Protein AF-A0A934Y9M5-F1 (afdb_monom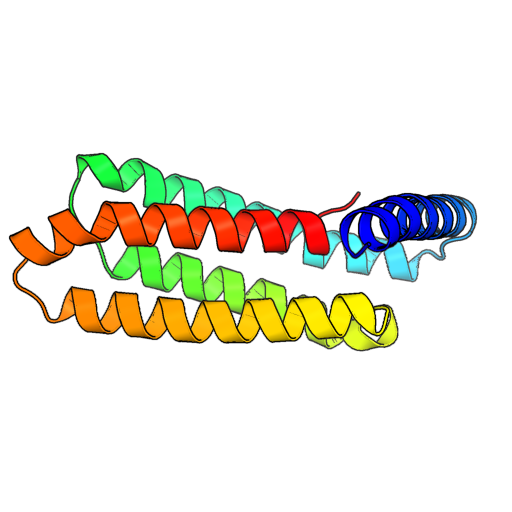er_lite)

Sequence (141 aa):
MIKLLIKIAIPIIIGILIYNYFFGTVKEKETSVEVYTKVKDLSLSLVDVMRSEKEKFDEGKYDKAMDKLNDVYNAARNHDEDMTVSEKKELKKLESEKEELKKDIKETSKLDQKKADEKSKSLNDRLYDLVKRTENLLGKE

Structure (mmCIF, N/CA/C/O backbone):
data_AF-A0A934Y9M5-F1
#
_entry.id   AF-A0A934Y9M5-F1
#
loop_
_atom_site.group_PDB
_atom_site.id
_atom_site.type_symbol
_atom_site.label_atom_id
_atom_site.label_alt_id
_atom_site.label_comp_id
_atom_site.label_asym_id
_atom_site.label_entity_id
_atom_site.label_seq_id
_atom_site.pdbx_PDB_ins_code
_atom_site.Cartn_x
_atom_site.Cartn_y
_atom_site.Cartn_z
_atom_site.occupancy
_atom_site.B_iso_or_equiv
_atom_site.auth_seq_id
_atom_site.auth_comp_id
_atom_site.auth_asym_id
_atom_site.auth_atom_id
_atom_site.pdbx_PDB_model_num
ATOM 1 N N . MET A 1 1 ? 13.027 27.254 -5.339 1.00 42.22 1 MET A N 1
ATOM 2 C CA . MET A 1 1 ? 13.894 26.710 -6.412 1.00 42.22 1 MET A CA 1
ATOM 3 C C . MET A 1 1 ? 13.638 25.218 -6.690 1.00 42.22 1 MET A C 1
ATOM 5 O O . MET A 1 1 ? 13.649 24.837 -7.848 1.00 42.22 1 MET A O 1
ATOM 9 N N . ILE A 1 2 ? 13.249 24.400 -5.697 1.00 35.72 2 ILE A N 1
ATOM 10 C CA . ILE A 1 2 ? 12.763 23.005 -5.883 1.00 35.72 2 ILE A CA 1
ATOM 11 C C . ILE A 1 2 ? 11.524 22.871 -6.794 1.00 35.72 2 ILE A C 1
ATOM 13 O O . ILE A 1 2 ? 11.412 21.910 -7.549 1.00 35.72 2 ILE A O 1
ATOM 17 N N . LYS A 1 3 ? 10.630 23.871 -6.804 1.00 33.50 3 LYS A N 1
ATOM 18 C CA . LYS A 1 3 ? 9.450 23.898 -7.691 1.00 33.50 3 LYS A CA 1
ATOM 19 C C . LYS A 1 3 ? 9.801 23.934 -9.190 1.00 33.50 3 LYS A C 1
ATOM 21 O O . LYS A 1 3 ? 8.958 23.577 -10.003 1.00 33.50 3 LYS A O 1
ATOM 26 N N . LEU A 1 4 ? 11.021 24.351 -9.555 1.00 44.78 4 LEU A N 1
ATOM 27 C CA . LEU A 1 4 ? 11.476 24.368 -10.950 1.00 44.78 4 LEU A CA 1
ATOM 28 C C . LEU A 1 4 ? 12.064 23.015 -11.383 1.00 44.78 4 LEU A C 1
ATOM 30 O O . LEU A 1 4 ? 11.824 22.592 -12.506 1.00 44.78 4 LEU A O 1
ATOM 34 N N . LEU A 1 5 ? 12.761 22.311 -10.482 1.00 39.66 5 LEU A N 1
ATOM 35 C CA . LEU A 1 5 ? 13.333 20.984 -10.754 1.00 39.66 5 LEU A CA 1
ATOM 36 C C . LEU A 1 5 ? 12.245 19.940 -11.043 1.00 39.66 5 LEU A C 1
ATOM 38 O O . LEU A 1 5 ? 12.357 19.190 -12.007 1.00 39.66 5 LEU A O 1
ATOM 42 N N . ILE A 1 6 ? 11.147 19.955 -10.279 1.00 45.06 6 ILE A N 1
ATOM 43 C CA . ILE A 1 6 ? 9.995 19.065 -10.513 1.00 45.06 6 ILE A CA 1
ATOM 44 C C . ILE A 1 6 ? 9.340 19.354 -11.875 1.00 45.06 6 ILE A C 1
ATOM 46 O O . ILE A 1 6 ? 8.946 18.434 -12.586 1.00 45.06 6 ILE A O 1
ATOM 50 N N . LYS A 1 7 ? 9.270 20.628 -12.281 1.00 40.59 7 LYS A N 1
ATOM 51 C CA . LYS A 1 7 ? 8.607 21.046 -13.525 1.00 40.59 7 LYS A CA 1
ATOM 52 C C . LYS A 1 7 ? 9.384 20.648 -14.789 1.00 40.59 7 LYS A C 1
ATOM 54 O O . LYS A 1 7 ? 8.775 20.534 -15.846 1.00 40.59 7 LYS A O 1
ATOM 59 N N . ILE A 1 8 ? 10.696 20.424 -14.676 1.00 51.19 8 ILE A N 1
ATOM 60 C CA . ILE A 1 8 ? 11.573 20.000 -15.783 1.00 51.19 8 ILE A CA 1
ATOM 61 C C . ILE A 1 8 ? 11.758 18.471 -15.799 1.00 51.19 8 ILE A C 1
ATOM 63 O O . ILE A 1 8 ? 11.892 17.887 -16.869 1.00 51.19 8 ILE A O 1
ATOM 67 N N . ALA A 1 9 ? 11.681 17.795 -14.646 1.00 50.22 9 ALA A N 1
ATOM 68 C CA . ALA A 1 9 ? 11.760 16.333 -14.573 1.00 50.22 9 ALA A CA 1
ATOM 69 C C . ALA A 1 9 ? 10.566 15.631 -15.252 1.00 50.22 9 ALA A C 1
ATOM 71 O O . ALA A 1 9 ? 10.741 14.630 -15.940 1.00 50.22 9 ALA A O 1
ATOM 72 N N . ILE A 1 10 ? 9.358 16.187 -15.111 1.00 52.84 10 ILE A N 1
ATOM 73 C CA . ILE A 1 10 ? 8.121 15.633 -15.686 1.00 52.84 10 ILE A CA 1
ATOM 74 C C . ILE A 1 10 ? 8.169 15.505 -17.226 1.00 52.84 10 ILE A C 1
ATOM 76 O O . ILE A 1 10 ? 7.913 14.408 -17.719 1.00 52.84 10 ILE A O 1
ATOM 80 N N . PRO A 1 11 ? 8.513 16.547 -18.013 1.00 60.00 11 PRO A N 1
ATOM 81 C CA . PRO A 1 11 ? 8.557 16.427 -19.472 1.00 60.00 11 PRO A CA 1
ATOM 82 C C . PRO A 1 11 ? 9.680 15.512 -19.978 1.00 60.00 11 PRO A C 1
ATOM 84 O O . PRO A 1 11 ? 9.517 14.896 -21.024 1.00 60.00 11 PRO A O 1
ATOM 87 N N . ILE A 1 12 ? 10.787 15.372 -19.240 1.00 65.50 12 ILE A N 1
ATOM 88 C CA . ILE A 1 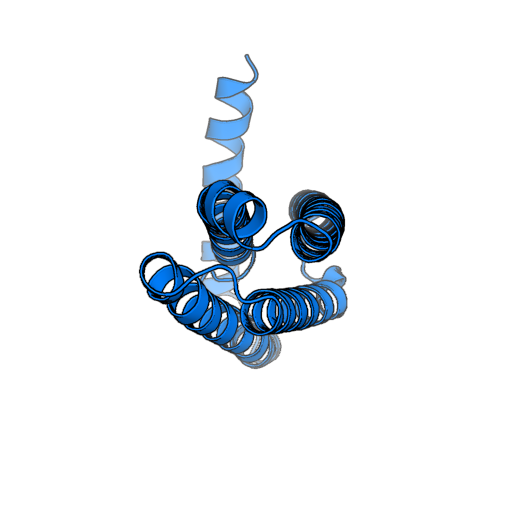12 ? 11.871 14.442 -19.600 1.00 65.50 12 ILE A CA 1
ATOM 89 C C . ILE A 1 12 ? 11.398 12.992 -19.453 1.00 65.50 12 ILE A C 1
ATOM 91 O O . ILE A 1 12 ? 11.614 12.185 -20.353 1.00 65.50 12 ILE A O 1
ATOM 95 N N . ILE A 1 13 ? 10.688 12.681 -18.364 1.00 55.44 13 ILE A N 1
ATOM 96 C CA . ILE A 1 13 ? 10.078 11.361 -18.152 1.00 55.44 13 ILE A CA 1
ATOM 97 C C . ILE A 1 13 ? 9.051 11.071 -19.257 1.00 55.44 13 ILE A C 1
ATOM 99 O O . ILE A 1 13 ? 9.069 9.995 -19.839 1.00 55.44 13 ILE A O 1
ATOM 103 N N . ILE A 1 14 ? 8.200 12.041 -19.609 1.00 62.50 14 ILE A N 1
ATOM 104 C CA . ILE A 1 14 ? 7.230 11.898 -20.711 1.00 62.50 14 ILE A CA 1
ATOM 105 C C . ILE A 1 14 ? 7.936 11.684 -22.061 1.00 62.50 14 ILE A C 1
ATOM 107 O O . ILE A 1 14 ? 7.497 10.858 -22.855 1.00 62.50 14 ILE A O 1
ATOM 111 N N . GLY A 1 15 ? 9.045 12.383 -22.320 1.00 62.88 15 GLY A N 1
ATOM 112 C CA . GLY A 1 15 ? 9.823 12.229 -23.552 1.00 62.88 15 GLY A CA 1
ATOM 113 C C . GLY A 1 15 ? 10.447 10.840 -23.704 1.00 62.88 15 GLY A C 1
ATOM 114 O O . GLY A 1 15 ? 10.405 10.271 -24.791 1.00 62.88 15 GLY A O 1
ATOM 115 N N . ILE A 1 16 ? 10.965 10.270 -22.613 1.00 56.84 16 ILE A N 1
ATOM 116 C CA . ILE A 1 16 ? 11.507 8.902 -22.593 1.00 56.84 16 ILE A CA 1
ATOM 117 C C . ILE A 1 16 ? 10.386 7.873 -22.809 1.00 56.84 16 ILE A C 1
ATOM 119 O O . ILE A 1 16 ? 10.564 6.934 -23.580 1.00 56.84 16 ILE A O 1
ATOM 123 N N . LEU A 1 17 ? 9.209 8.086 -22.210 1.00 49.81 17 LEU A N 1
ATOM 124 C CA . LEU A 1 17 ? 8.044 7.208 -22.377 1.00 49.81 17 LEU A CA 1
ATOM 125 C C . LEU A 1 17 ? 7.530 7.184 -23.824 1.00 49.81 17 LEU A C 1
ATOM 127 O O . LEU A 1 17 ? 7.284 6.113 -24.371 1.00 49.81 17 LEU A O 1
ATOM 131 N N . ILE A 1 18 ? 7.426 8.346 -24.477 1.00 60.75 18 ILE A N 1
ATOM 132 C CA . ILE A 1 18 ? 7.019 8.435 -25.892 1.00 60.75 18 ILE A CA 1
ATOM 133 C C . ILE A 1 18 ? 8.062 7.776 -26.804 1.00 60.75 18 ILE A C 1
ATOM 135 O O . ILE A 1 18 ? 7.705 7.114 -27.779 1.00 60.75 18 ILE A O 1
ATOM 139 N N . TYR A 1 19 ? 9.349 7.940 -26.489 1.00 55.44 19 TYR A N 1
ATOM 140 C CA . TYR A 1 19 ? 10.433 7.318 -27.244 1.00 55.44 19 TYR A CA 1
ATOM 141 C C . TYR A 1 19 ? 10.392 5.7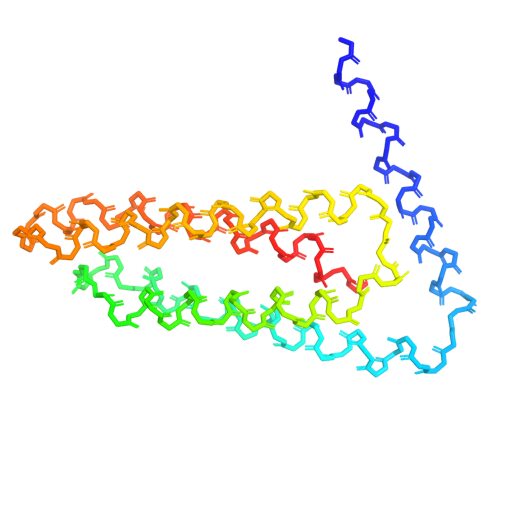84 -27.139 1.00 55.44 19 TYR A C 1
ATOM 143 O O . TYR A 1 19 ? 10.449 5.109 -28.167 1.00 55.44 19 TYR A O 1
ATOM 151 N N . ASN A 1 20 ? 10.187 5.234 -25.936 1.00 56.75 20 ASN A N 1
ATOM 152 C CA . ASN A 1 20 ? 10.013 3.790 -25.730 1.00 56.75 20 ASN A CA 1
ATOM 153 C C . ASN A 1 20 ? 8.728 3.252 -26.374 1.00 56.75 20 ASN A C 1
ATOM 155 O O . ASN A 1 20 ? 8.752 2.172 -26.952 1.00 56.75 20 ASN A O 1
ATOM 159 N N . TYR A 1 21 ? 7.627 4.007 -26.375 1.00 50.91 21 TYR A N 1
ATOM 160 C CA . TYR A 1 21 ? 6.392 3.599 -27.057 1.00 50.91 21 TYR A CA 1
ATOM 161 C C . TYR A 1 21 ? 6.585 3.390 -28.571 1.00 50.91 21 TYR A C 1
ATOM 163 O O . TYR A 1 21 ? 5.993 2.483 -29.154 1.00 50.91 21 TYR A O 1
ATOM 171 N N . PHE A 1 22 ? 7.434 4.19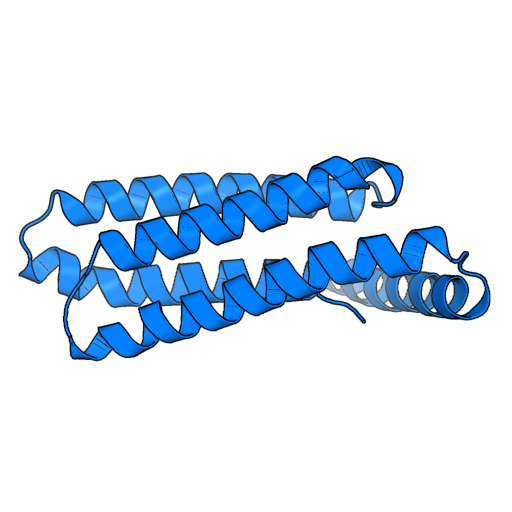7 -29.218 1.00 52.38 22 PHE A N 1
ATOM 172 C CA . PHE A 1 22 ? 7.721 4.072 -30.653 1.00 52.38 22 PHE A CA 1
ATOM 173 C C . PHE A 1 22 ? 8.830 3.063 -30.995 1.00 52.38 22 PHE A C 1
ATOM 175 O O . PHE A 1 22 ? 8.868 2.591 -32.131 1.00 52.38 22 PHE A O 1
ATOM 182 N N . PHE A 1 23 ? 9.717 2.726 -30.052 1.00 54.12 23 PHE A N 1
ATOM 183 C CA . PHE A 1 23 ? 10.888 1.862 -30.288 1.00 54.12 23 PHE A CA 1
ATOM 184 C C . PHE A 1 23 ? 10.935 0.566 -29.445 1.00 54.12 23 PHE A C 1
ATOM 186 O O . PHE A 1 23 ? 11.900 -0.188 -29.563 1.00 54.12 23 PHE A O 1
ATOM 193 N N . GLY A 1 24 ? 9.914 0.279 -28.631 1.00 44.00 24 GLY A N 1
ATOM 194 C CA . GLY A 1 24 ? 9.891 -0.832 -27.671 1.00 44.00 24 GLY A CA 1
ATOM 195 C C . GLY A 1 24 ? 9.703 -2.226 -28.284 1.00 44.00 24 GLY A C 1
ATOM 196 O O . GLY A 1 24 ? 8.913 -2.445 -29.207 1.00 44.00 24 GLY A O 1
ATOM 197 N N . THR A 1 25 ? 10.436 -3.196 -27.741 1.00 52.75 25 THR A N 1
ATOM 198 C CA . THR A 1 25 ? 10.458 -4.607 -28.159 1.00 52.75 25 THR A CA 1
ATOM 199 C C . THR A 1 25 ? 9.359 -5.435 -27.481 1.00 52.75 25 THR A C 1
ATOM 201 O O . THR A 1 25 ? 8.919 -5.147 -26.376 1.00 52.75 25 THR A O 1
ATOM 204 N N . VAL A 1 26 ? 8.925 -6.527 -28.124 1.00 47.50 26 VAL A N 1
ATOM 205 C CA . VAL A 1 26 ? 7.804 -7.405 -27.702 1.00 47.50 26 VAL A CA 1
ATOM 206 C C . VAL A 1 26 ? 7.889 -7.891 -26.237 1.00 47.50 26 VAL A C 1
ATOM 208 O O . VAL A 1 26 ? 6.857 -8.122 -25.614 1.00 47.50 26 VAL A O 1
ATOM 211 N N . LYS A 1 27 ? 9.097 -7.976 -25.663 1.00 44.75 27 LYS A N 1
ATOM 212 C CA . LYS A 1 27 ? 9.360 -8.360 -24.262 1.00 44.75 27 LYS A CA 1
ATOM 213 C C . LYS A 1 27 ? 8.891 -7.335 -23.221 1.00 44.75 27 LYS A C 1
ATOM 215 O O . LYS A 1 27 ? 8.494 -7.724 -22.124 1.00 44.75 27 LYS A O 1
ATOM 220 N N . GLU A 1 28 ? 8.908 -6.049 -23.558 1.00 50.06 28 GLU A N 1
ATOM 221 C CA . GLU A 1 28 ? 8.399 -4.991 -22.676 1.00 50.06 28 GLU A CA 1
ATOM 222 C C . GLU A 1 28 ? 6.872 -5.091 -22.560 1.00 50.06 28 GLU A C 1
ATOM 224 O O . GLU A 1 28 ? 6.302 -4.857 -21.501 1.00 50.06 28 GLU A O 1
ATOM 229 N N . LYS A 1 29 ? 6.201 -5.558 -23.620 1.00 52.91 29 LYS A N 1
ATOM 230 C CA . LYS A 1 29 ? 4.738 -5.609 -23.702 1.00 52.91 29 LYS A CA 1
ATOM 231 C C . LYS A 1 29 ? 4.097 -6.666 -22.796 1.00 52.91 29 LYS A C 1
ATOM 233 O O . LYS A 1 29 ? 3.066 -6.386 -22.200 1.00 52.91 29 LYS A O 1
ATOM 238 N N . GLU A 1 30 ? 4.678 -7.862 -22.679 1.00 53.59 30 GLU A N 1
ATOM 239 C CA . GLU A 1 30 ? 4.179 -8.897 -21.748 1.00 53.59 30 GLU A CA 1
ATOM 240 C C . GLU A 1 30 ? 4.420 -8.504 -20.285 1.00 53.59 30 GLU A C 1
ATOM 242 O O . GLU A 1 30 ? 3.553 -8.681 -19.430 1.00 53.59 30 GLU A O 1
ATOM 247 N N . THR A 1 31 ? 5.572 -7.892 -20.022 1.00 53.78 31 THR A N 1
ATOM 248 C CA . THR A 1 31 ? 5.991 -7.428 -18.697 1.00 53.78 31 THR A CA 1
ATOM 249 C C . THR A 1 31 ? 5.118 -6.279 -18.180 1.00 53.78 31 THR A C 1
ATOM 251 O O . THR A 1 31 ? 4.636 -6.316 -17.046 1.00 53.78 31 THR A O 1
ATOM 254 N N . SER A 1 32 ? 4.827 -5.284 -19.025 1.00 61.94 32 SER A N 1
ATOM 255 C CA . SER A 1 32 ? 3.921 -4.184 -18.676 1.00 61.94 32 SER A CA 1
ATOM 256 C C . SER A 1 32 ? 2.510 -4.678 -18.355 1.00 61.94 32 SER A C 1
ATOM 258 O O . SER A 1 32 ? 1.870 -4.138 -17.456 1.00 61.94 32 SER A O 1
ATOM 260 N N . VAL A 1 33 ? 2.032 -5.733 -19.026 1.00 66.88 33 VAL A N 1
ATOM 261 C CA . VAL A 1 33 ? 0.702 -6.314 -18.772 1.00 66.88 33 VAL A CA 1
ATOM 262 C C . VAL A 1 33 ? 0.616 -6.947 -17.382 1.00 66.88 33 VAL A C 1
ATOM 264 O O . VAL A 1 33 ? -0.419 -6.810 -16.723 1.00 66.88 33 VAL A O 1
ATOM 267 N N . GLU A 1 34 ? 1.675 -7.602 -16.897 1.00 70.56 34 GLU A N 1
ATOM 268 C CA . GLU A 1 34 ? 1.686 -8.191 -15.552 1.00 70.56 34 GLU A CA 1
ATOM 269 C C . GLU A 1 34 ? 1.621 -7.112 -14.462 1.00 70.56 34 GLU A C 1
ATOM 271 O O . GLU A 1 34 ? 0.743 -7.163 -13.592 1.00 70.56 34 GLU A O 1
ATOM 276 N N . VAL A 1 35 ? 2.516 -6.121 -14.519 1.00 72.50 35 VAL A N 1
ATOM 277 C CA . VAL A 1 35 ? 2.560 -5.020 -13.541 1.00 72.50 35 VAL A CA 1
ATOM 278 C C . VAL A 1 35 ? 1.245 -4.245 -13.562 1.00 72.50 35 VAL A C 1
ATOM 280 O O . VAL A 1 35 ? 0.646 -4.021 -12.510 1.00 72.50 35 VAL A O 1
ATOM 283 N N . TYR A 1 36 ? 0.738 -3.923 -14.752 1.00 74.31 36 TYR A N 1
ATOM 284 C CA . TYR A 1 36 ? -0.539 -3.239 -14.923 1.00 74.31 36 TYR A CA 1
ATOM 285 C C . TYR A 1 36 ? -1.715 -4.024 -14.333 1.00 74.31 36 TYR A C 1
ATOM 287 O O . TYR A 1 36 ? -2.536 -3.466 -13.604 1.00 74.31 36 TYR A O 1
ATOM 295 N N . THR A 1 37 ? -1.792 -5.334 -14.586 1.00 77.56 37 THR A N 1
ATOM 296 C CA . THR A 1 37 ? -2.864 -6.182 -14.041 1.00 77.56 37 THR A CA 1
ATOM 297 C C . THR A 1 37 ? -2.830 -6.195 -12.513 1.00 77.56 37 THR A C 1
ATOM 299 O O . THR A 1 37 ? -3.876 -6.066 -11.876 1.00 77.56 37 THR A O 1
ATOM 302 N N . LYS A 1 38 ? -1.639 -6.277 -11.907 1.00 79.94 38 LYS A N 1
ATOM 303 C CA . LYS A 1 38 ? -1.477 -6.225 -10.445 1.00 79.94 38 LYS A CA 1
ATOM 304 C C . LYS A 1 38 ? -1.843 -4.853 -9.870 1.00 79.94 38 LYS A C 1
ATOM 306 O O . LYS A 1 38 ? -2.499 -4.790 -8.832 1.00 79.94 38 LYS A O 1
ATOM 311 N N . VAL A 1 39 ? -1.471 -3.763 -10.544 1.00 78.69 39 VAL A N 1
ATOM 312 C CA . VAL A 1 39 ? -1.861 -2.394 -10.161 1.00 78.69 39 VAL A CA 1
ATOM 313 C C . VAL A 1 39 ? -3.383 -2.231 -10.223 1.00 78.69 39 VAL A C 1
ATOM 315 O O . VAL A 1 39 ? -3.988 -1.714 -9.287 1.00 78.69 39 VAL A O 1
ATOM 318 N N . LYS A 1 40 ? -4.031 -2.751 -11.267 1.00 79.06 40 LYS A N 1
ATOM 319 C CA . LYS A 1 40 ? -5.492 -2.738 -11.401 1.00 79.06 40 LYS A CA 1
ATOM 320 C C . LYS A 1 40 ? -6.187 -3.524 -10.284 1.00 79.06 40 LYS A C 1
ATOM 322 O O . LYS A 1 40 ? -7.150 -3.034 -9.694 1.00 79.06 40 LYS A O 1
ATOM 327 N N . ASP A 1 41 ? -5.688 -4.714 -9.966 1.00 82.69 41 ASP A N 1
ATOM 328 C CA . ASP A 1 41 ? -6.155 -5.536 -8.841 1.00 82.69 41 ASP A CA 1
ATOM 329 C C . ASP A 1 41 ? -6.025 -4.814 -7.492 1.00 82.69 41 ASP A C 1
ATOM 331 O O . ASP A 1 41 ? -6.899 -4.919 -6.619 1.00 82.69 41 ASP A O 1
ATOM 335 N N . LEU A 1 42 ? -4.929 -4.077 -7.312 1.00 83.56 42 LEU A N 1
ATOM 336 C CA . LEU A 1 42 ? -4.694 -3.267 -6.128 1.00 83.56 42 LEU A CA 1
ATOM 337 C C . LEU A 1 42 ? -5.731 -2.140 -6.014 1.00 83.56 42 LEU A C 1
ATOM 339 O O . LEU A 1 42 ? -6.336 -1.976 -4.952 1.00 83.56 42 LEU A O 1
ATOM 343 N N . SER A 1 43 ? -6.003 -1.418 -7.102 1.00 78.62 43 SER A N 1
ATOM 344 C CA . SER A 1 43 ? -7.021 -0.359 -7.123 1.00 78.62 43 SER A CA 1
ATOM 345 C C . SER A 1 43 ? -8.431 -0.904 -6.857 1.00 78.62 43 SER A C 1
ATOM 347 O O . SER A 1 43 ? -9.209 -0.271 -6.143 1.00 78.62 43 SER A O 1
ATOM 349 N N . LEU A 1 44 ? -8.760 -2.112 -7.330 1.00 82.88 44 LEU A N 1
ATOM 350 C CA . LEU A 1 44 ? -10.016 -2.790 -6.970 1.00 82.88 44 LEU A CA 1
ATOM 351 C C . LEU A 1 44 ? -10.084 -3.126 -5.472 1.00 82.88 44 LEU A C 1
ATOM 353 O O . LEU A 1 44 ? -11.115 -2.912 -4.836 1.00 82.88 44 LEU A O 1
ATOM 357 N N . SER A 1 45 ? -8.983 -3.600 -4.889 1.00 81.06 45 SER A N 1
ATOM 358 C CA . SER A 1 45 ? -8.913 -3.925 -3.456 1.00 81.06 45 SER A CA 1
ATOM 359 C C . SER A 1 45 ? -9.036 -2.678 -2.573 1.00 81.06 45 SER A C 1
ATOM 361 O O . SER A 1 45 ? -9.650 -2.723 -1.509 1.00 81.06 45 SER A O 1
ATOM 363 N N . LEU A 1 46 ? -8.517 -1.539 -3.032 1.00 81.00 46 LEU A N 1
ATOM 364 C CA . LEU A 1 46 ? -8.694 -0.249 -2.369 1.00 81.00 46 LEU A CA 1
ATOM 365 C C . LEU A 1 46 ? -10.167 0.185 -2.332 1.00 81.00 46 LEU A C 1
ATOM 367 O O . LEU A 1 46 ? -10.626 0.710 -1.318 1.00 81.00 46 LEU A O 1
ATOM 371 N N . VAL A 1 47 ? -10.925 -0.051 -3.408 1.00 80.62 47 VAL A N 1
ATOM 372 C CA . VAL A 1 47 ? -12.369 0.242 -3.443 1.00 80.62 47 VAL A CA 1
ATOM 373 C C . VAL A 1 47 ? -13.123 -0.578 -2.393 1.00 80.62 47 VAL A C 1
ATOM 375 O O . VAL A 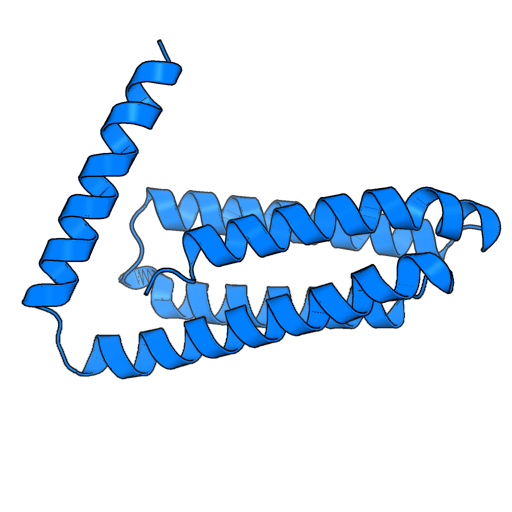1 47 ? -14.028 -0.045 -1.748 1.00 80.62 47 VAL A O 1
ATOM 378 N N . ASP A 1 48 ? -12.733 -1.835 -2.171 1.00 80.56 48 ASP A N 1
ATOM 379 C CA . ASP A 1 48 ? -13.311 -2.670 -1.112 1.00 80.56 48 ASP A CA 1
ATOM 380 C C . ASP A 1 48 ? -13.012 -2.114 0.292 1.00 80.56 48 ASP A C 1
ATOM 382 O O . ASP A 1 48 ? -13.914 -2.078 1.133 1.00 80.56 48 ASP A O 1
ATOM 386 N N . VAL A 1 49 ? -11.788 -1.624 0.536 1.00 78.31 49 VAL A N 1
ATOM 387 C CA . VAL A 1 49 ? -11.401 -0.982 1.809 1.00 78.31 49 VAL A CA 1
ATOM 388 C C . VAL A 1 49 ? -12.158 0.335 2.026 1.00 78.31 49 VAL A C 1
ATOM 390 O O . VAL A 1 49 ? -12.669 0.584 3.119 1.00 78.31 49 VAL A O 1
ATOM 393 N N . MET A 1 50 ? -12.310 1.162 0.989 1.00 77.88 50 MET A N 1
ATOM 394 C CA . MET A 1 50 ? -13.045 2.429 1.094 1.00 77.88 50 MET A CA 1
ATOM 395 C C . MET A 1 50 ? -14.555 2.226 1.270 1.00 77.88 50 MET A C 1
ATOM 397 O O . MET A 1 50 ? -15.196 2.987 1.993 1.00 77.88 50 MET A O 1
ATOM 401 N N . ARG A 1 51 ? -15.149 1.175 0.683 1.00 74.62 51 ARG A N 1
ATOM 402 C CA . ARG A 1 51 ? -16.556 0.820 0.952 1.00 74.62 51 ARG A CA 1
ATOM 403 C C . ARG A 1 51 ? -16.802 0.497 2.429 1.00 74.62 51 ARG A C 1
ATOM 405 O O . ARG A 1 51 ? -17.880 0.809 2.931 1.00 74.62 51 ARG A O 1
ATOM 412 N N . SER A 1 52 ? -15.811 -0.055 3.134 1.00 61.41 52 SER A N 1
ATOM 413 C CA . SER A 1 52 ? -15.911 -0.344 4.574 1.00 61.41 52 SER A CA 1
ATOM 414 C C . SER A 1 52 ? -15.937 0.875 5.489 1.00 61.41 52 SER A C 1
ATOM 416 O O . SER A 1 52 ? -16.235 0.691 6.664 1.00 61.41 52 SER A O 1
ATOM 418 N N . GLU A 1 53 ? -15.716 2.109 5.015 1.00 57.41 53 GLU A N 1
ATOM 419 C CA . GLU A 1 53 ? -15.889 3.295 5.878 1.00 57.41 53 GLU A CA 1
ATOM 420 C C . GLU A 1 53 ? -17.281 3.364 6.518 1.00 57.41 53 GLU A C 1
ATOM 422 O O . GLU A 1 53 ? -17.439 3.897 7.615 1.00 57.41 53 GLU A O 1
ATOM 427 N N . LYS A 1 54 ? -18.298 2.792 5.862 1.00 57.53 54 LYS A N 1
ATOM 428 C CA . LYS A 1 54 ? -19.646 2.676 6.431 1.00 57.53 54 LYS A CA 1
ATOM 429 C C . LYS A 1 54 ? -19.823 1.514 7.414 1.00 57.53 54 LYS A C 1
ATOM 431 O O . LYS A 1 54 ? -20.822 1.504 8.127 1.00 57.53 54 LYS A O 1
ATOM 436 N N . GLU A 1 55 ? -18.908 0.548 7.451 1.00 62.81 55 GLU A N 1
ATOM 437 C CA . GLU A 1 55 ? -19.124 -0.775 8.058 1.00 62.81 55 GLU A CA 1
ATOM 438 C C . GLU A 1 55 ? -18.148 -1.178 9.177 1.00 62.81 55 GLU A C 1
ATOM 440 O O . GLU A 1 55 ? -18.316 -2.274 9.702 1.00 62.81 55 GLU A O 1
ATOM 445 N N . LYS A 1 56 ? -17.276 -0.270 9.656 1.00 76.44 56 LYS A N 1
ATOM 446 C CA . LYS A 1 56 ? -16.268 -0.450 10.738 1.00 76.44 56 LYS A CA 1
ATOM 447 C C . LYS A 1 56 ? -14.885 -0.877 10.235 1.00 76.44 56 LYS A C 1
ATOM 449 O O . LYS A 1 56 ? -14.734 -1.378 9.122 1.00 76.44 56 LYS A O 1
ATOM 454 N N . PHE A 1 57 ? -13.872 -0.657 11.076 1.00 83.38 57 PHE A N 1
ATOM 455 C CA . PHE A 1 57 ? -12.505 -1.118 10.851 1.00 83.38 57 PHE A CA 1
ATOM 456 C C . PHE A 1 57 ? -12.472 -2.644 10.707 1.00 83.38 57 PHE A C 1
ATOM 458 O O . PHE A 1 57 ? -12.922 -3.366 11.600 1.00 83.38 57 PHE A O 1
ATOM 465 N N . ASP A 1 58 ? -11.908 -3.112 9.594 1.00 84.75 58 ASP A N 1
ATOM 466 C CA . ASP A 1 58 ? -11.769 -4.525 9.246 1.00 84.75 58 ASP A CA 1
ATOM 467 C C . ASP A 1 58 ? -10.318 -4.804 8.840 1.00 84.75 58 ASP A C 1
ATOM 469 O O . ASP A 1 58 ? -9.904 -4.523 7.712 1.00 84.75 58 ASP A O 1
ATOM 473 N N . GLU A 1 59 ? -9.540 -5.347 9.781 1.00 83.19 59 GLU A N 1
ATOM 474 C CA . GLU A 1 59 ? -8.125 -5.681 9.586 1.00 83.19 59 GLU A CA 1
ATOM 475 C C . GLU A 1 59 ? -7.906 -6.591 8.370 1.00 83.19 59 GLU A C 1
ATOM 477 O O . GLU A 1 59 ? -6.944 -6.390 7.634 1.00 83.19 59 GLU A O 1
ATOM 482 N N . GLY A 1 60 ? -8.821 -7.526 8.090 1.00 85.62 60 GLY A N 1
ATOM 483 C CA . GLY A 1 60 ? -8.681 -8.471 6.981 1.00 85.62 60 GLY A CA 1
ATOM 484 C C . GLY A 1 60 ? -8.685 -7.790 5.612 1.00 85.62 60 GLY A C 1
ATOM 485 O O . GLY A 1 60 ? -7.969 -8.212 4.701 1.00 85.62 60 GLY A O 1
ATOM 486 N N . LYS A 1 61 ? -9.440 -6.696 5.459 1.00 84.88 61 LYS A N 1
ATOM 487 C CA . LYS A 1 61 ? -9.449 -5.904 4.218 1.00 84.88 61 LYS A CA 1
ATOM 488 C C . LYS A 1 61 ? -8.157 -5.113 4.043 1.00 84.88 61 LYS A C 1
ATOM 490 O O . LYS A 1 61 ? -7.634 -5.050 2.929 1.00 84.88 61 LYS A O 1
ATOM 495 N N . TYR A 1 62 ? -7.628 -4.547 5.128 1.00 86.69 62 TYR A N 1
ATOM 496 C CA . TYR A 1 62 ? -6.334 -3.869 5.096 1.00 86.69 62 TYR A CA 1
ATOM 497 C C . TYR A 1 62 ? -5.198 -4.844 4.788 1.00 86.69 62 TYR A C 1
ATOM 499 O O . TYR A 1 62 ? -4.371 -4.533 3.934 1.00 86.69 62 TYR A O 1
ATOM 507 N N . ASP A 1 63 ? -5.177 -6.024 5.414 1.00 87.69 63 ASP A N 1
ATOM 508 C CA . ASP A 1 63 ? -4.157 -7.048 5.153 1.00 87.69 63 ASP A CA 1
ATOM 509 C C . ASP A 1 63 ? -4.194 -7.484 3.680 1.00 87.69 63 ASP A C 1
ATOM 511 O O . ASP A 1 63 ? -3.170 -7.445 3.001 1.00 87.69 63 ASP A O 1
ATOM 515 N N . LYS A 1 64 ? -5.389 -7.728 3.122 1.00 88.38 64 LYS A N 1
ATOM 516 C CA . LYS A 1 64 ? -5.561 -8.036 1.691 1.00 88.38 64 LYS A CA 1
ATOM 517 C C . LYS A 1 64 ? -5.010 -6.935 0.776 1.00 88.38 64 LYS A C 1
ATOM 519 O O . LYS A 1 64 ? -4.359 -7.233 -0.225 1.00 88.38 64 LYS A O 1
ATOM 524 N N . ALA A 1 65 ? -5.264 -5.664 1.091 1.00 87.56 65 ALA A N 1
ATOM 525 C CA . ALA A 1 65 ? -4.720 -4.547 0.319 1.00 87.56 65 ALA A CA 1
ATOM 526 C C . ALA A 1 65 ? -3.189 -4.432 0.463 1.00 87.56 65 ALA A C 1
ATOM 528 O O . ALA A 1 65 ? -2.501 -4.141 -0.517 1.00 87.56 65 ALA A O 1
ATOM 529 N N . MET A 1 66 ? -2.647 -4.702 1.657 1.00 89.25 66 MET A N 1
ATOM 530 C CA . MET A 1 66 ? -1.201 -4.742 1.906 1.00 89.25 66 MET A CA 1
ATOM 531 C C . MET A 1 66 ? -0.510 -5.868 1.135 1.00 89.25 66 MET A C 1
ATOM 533 O O . MET A 1 66 ? 0.573 -5.643 0.592 1.00 89.25 66 MET A O 1
ATOM 537 N N . ASP A 1 67 ? -1.120 -7.050 1.056 1.00 90.19 67 ASP A N 1
ATOM 538 C CA . ASP A 1 67 ? -0.601 -8.169 0.263 1.00 90.19 67 ASP A CA 1
ATOM 539 C C . ASP A 1 67 ? -0.572 -7.825 -1.228 1.00 90.19 67 ASP A C 1
ATOM 541 O O . ASP A 1 67 ? 0.447 -8.021 -1.887 1.00 90.19 67 ASP A O 1
ATOM 545 N N . LYS A 1 68 ? -1.631 -7.199 -1.756 1.00 87.56 68 LYS A N 1
ATOM 546 C CA . LYS A 1 68 ? -1.653 -6.735 -3.153 1.00 87.56 68 LYS A CA 1
ATOM 547 C C . LYS A 1 68 ? -0.595 -5.667 -3.439 1.00 87.56 68 LYS A C 1
ATOM 549 O O . LYS A 1 68 ? 0.055 -5.727 -4.480 1.00 87.56 68 LYS A O 1
ATOM 554 N N . LEU A 1 69 ? -0.371 -4.726 -2.518 1.00 87.12 69 LEU A N 1
ATOM 555 C CA . LEU A 1 69 ? 0.744 -3.770 -2.612 1.00 87.12 69 LEU A CA 1
ATOM 556 C C . LEU A 1 69 ? 2.092 -4.491 -2.656 1.00 87.12 69 LEU A C 1
ATOM 558 O O . LEU A 1 69 ? 2.963 -4.132 -3.443 1.00 87.12 69 LEU A O 1
ATOM 562 N N . ASN A 1 70 ? 2.258 -5.522 -1.829 1.00 90.69 70 ASN A N 1
ATOM 563 C CA . ASN A 1 70 ? 3.474 -6.321 -1.799 1.00 90.69 70 ASN A CA 1
ATOM 564 C C . ASN A 1 70 ? 3.710 -7.050 -3.129 1.00 90.69 70 ASN A C 1
ATOM 566 O O . ASN A 1 70 ? 4.826 -7.036 -3.638 1.00 90.69 70 ASN A O 1
ATOM 570 N N . ASP A 1 71 ? 2.666 -7.630 -3.718 1.00 88.88 71 ASP A N 1
ATOM 571 C CA . ASP A 1 71 ? 2.739 -8.287 -5.025 1.00 88.88 71 ASP A CA 1
ATOM 572 C C . ASP A 1 71 ? 3.136 -7.316 -6.141 1.00 88.88 71 ASP A C 1
ATOM 574 O O . ASP A 1 71 ? 3.954 -7.664 -6.996 1.00 88.88 71 ASP A O 1
ATOM 578 N N . VAL A 1 72 ? 2.579 -6.100 -6.129 1.00 84.88 72 VAL A N 1
ATOM 579 C CA . VAL A 1 72 ? 2.923 -5.038 -7.085 1.00 84.88 72 VAL A CA 1
ATOM 580 C C . VAL A 1 72 ? 4.386 -4.625 -6.933 1.00 84.88 72 VAL A C 1
ATOM 582 O O . VAL A 1 72 ? 5.100 -4.542 -7.929 1.00 84.88 72 VAL A O 1
ATOM 585 N N . TYR A 1 73 ? 4.859 -4.404 -5.706 1.00 87.12 73 TYR A N 1
ATOM 586 C CA . TYR A 1 73 ? 6.250 -4.009 -5.470 1.00 87.12 73 TYR A CA 1
ATOM 587 C C . TYR A 1 73 ? 7.241 -5.123 -5.794 1.00 87.12 73 TYR A C 1
ATOM 589 O O . TYR A 1 73 ? 8.285 -4.848 -6.378 1.00 87.12 73 TYR A O 1
ATOM 597 N N . ASN A 1 74 ? 6.908 -6.380 -5.495 1.00 87.31 74 ASN A N 1
ATOM 598 C CA . ASN A 1 74 ? 7.730 -7.524 -5.885 1.00 87.31 74 ASN A CA 1
ATOM 599 C C . ASN A 1 74 ? 7.839 -7.632 -7.409 1.00 87.31 74 ASN A C 1
ATOM 601 O O . ASN A 1 74 ? 8.935 -7.838 -7.923 1.00 87.31 74 ASN A O 1
ATOM 605 N N . ALA A 1 75 ? 6.728 -7.445 -8.130 1.00 82.62 75 ALA A N 1
ATOM 606 C CA . ALA A 1 75 ? 6.747 -7.399 -9.587 1.00 82.62 75 ALA A CA 1
ATOM 607 C C . ALA A 1 75 ? 7.620 -6.237 -10.084 1.00 82.62 75 ALA A C 1
ATOM 609 O O . ALA A 1 75 ? 8.550 -6.463 -10.847 1.00 82.62 75 ALA A O 1
ATOM 610 N N . ALA A 1 76 ? 7.415 -5.019 -9.574 1.00 81.44 76 ALA A N 1
ATOM 611 C CA . ALA A 1 76 ? 8.227 -3.857 -9.942 1.00 81.44 76 ALA A CA 1
ATOM 612 C C . ALA A 1 76 ? 9.727 -4.076 -9.684 1.00 81.44 76 ALA A C 1
ATOM 614 O O . ALA A 1 76 ? 10.559 -3.739 -10.519 1.00 81.44 76 ALA A O 1
ATOM 615 N N . ARG A 1 77 ? 10.082 -4.703 -8.559 1.00 80.44 77 ARG A N 1
ATOM 616 C CA . ARG A 1 77 ? 11.468 -5.016 -8.196 1.00 80.44 77 ARG A CA 1
ATOM 617 C C . ARG A 1 77 ? 12.093 -6.095 -9.078 1.00 80.44 77 ARG A C 1
ATOM 619 O O . ARG A 1 77 ? 13.292 -6.045 -9.330 1.00 80.44 77 ARG A O 1
ATOM 626 N N . ASN A 1 78 ? 11.310 -7.053 -9.564 1.00 79.25 78 ASN A N 1
ATOM 627 C CA . ASN A 1 78 ? 11.790 -8.015 -10.560 1.00 79.25 78 ASN A CA 1
ATOM 628 C C . ASN A 1 78 ? 12.108 -7.339 -11.906 1.00 79.25 78 ASN A C 1
ATOM 630 O O . ASN A 1 78 ? 12.883 -7.883 -12.685 1.00 79.25 78 ASN A O 1
ATOM 634 N N . HIS A 1 79 ? 11.570 -6.139 -12.137 1.00 69.31 79 HIS A N 1
ATOM 635 C CA . HIS A 1 79 ? 11.824 -5.292 -13.304 1.00 69.31 79 HIS A CA 1
ATOM 636 C C . HIS A 1 79 ? 12.690 -4.070 -12.964 1.00 69.31 79 HIS A C 1
ATOM 638 O O . HIS A 1 79 ? 12.704 -3.082 -13.694 1.00 69.31 79 HIS A O 1
ATOM 644 N N . ASP A 1 80 ? 13.449 -4.136 -11.860 1.00 68.06 80 ASP A N 1
ATOM 645 C CA . ASP A 1 80 ? 14.340 -3.059 -11.417 1.00 68.06 80 ASP A CA 1
ATOM 646 C C . ASP A 1 80 ? 15.347 -2.678 -12.517 1.00 68.06 80 ASP A C 1
ATOM 648 O O . ASP A 1 80 ? 15.747 -1.525 -12.602 1.00 68.06 80 ASP A O 1
ATOM 652 N N . GLU A 1 81 ? 15.737 -3.592 -13.407 1.00 66.19 81 GLU A N 1
ATOM 653 C CA . GLU A 1 81 ? 16.673 -3.312 -14.509 1.00 66.19 81 GLU A CA 1
ATOM 654 C C . GLU A 1 81 ? 16.151 -2.260 -15.506 1.00 66.19 81 GLU A C 1
ATOM 656 O O . GLU A 1 81 ? 16.944 -1.452 -15.992 1.00 66.19 81 GLU A O 1
ATOM 661 N N . ASP A 1 82 ? 14.834 -2.200 -15.717 1.00 66.12 82 ASP A N 1
ATOM 662 C CA . ASP A 1 82 ? 14.175 -1.274 -16.649 1.00 66.12 82 ASP A CA 1
ATOM 663 C C . ASP A 1 82 ? 13.810 0.072 -15.991 1.00 66.12 82 ASP A C 1
ATOM 665 O O . ASP A 1 82 ? 13.469 1.045 -16.666 1.00 66.12 82 ASP A O 1
ATOM 669 N N . MET A 1 83 ? 13.908 0.156 -14.659 1.00 68.56 83 MET A N 1
ATOM 670 C CA . MET A 1 83 ? 13.584 1.359 -13.894 1.00 68.56 83 MET A CA 1
ATOM 671 C C . MET A 1 83 ? 14.762 2.335 -13.838 1.00 68.56 83 MET A C 1
ATOM 673 O O . MET A 1 83 ? 15.913 1.982 -13.559 1.00 68.56 83 MET A O 1
ATOM 677 N N . THR A 1 84 ? 14.473 3.625 -13.972 1.00 75.69 84 THR A N 1
ATOM 678 C CA . THR A 1 84 ? 15.458 4.677 -13.715 1.00 75.69 84 THR A CA 1
ATOM 679 C C . THR A 1 84 ? 15.830 4.737 -12.231 1.00 75.69 84 THR A C 1
ATOM 681 O O . THR A 1 84 ? 15.055 4.385 -11.342 1.00 75.69 84 THR A O 1
ATOM 684 N N . VAL A 1 85 ? 17.009 5.287 -11.914 1.00 77.75 85 VAL A N 1
ATOM 685 C CA . VAL A 1 85 ? 17.455 5.501 -10.519 1.00 77.75 85 VAL A CA 1
ATOM 686 C C . VAL A 1 85 ? 16.423 6.287 -9.693 1.00 77.75 85 VAL A C 1
ATOM 688 O O . VAL A 1 85 ? 16.271 6.048 -8.493 1.00 77.75 85 VAL A O 1
ATOM 691 N N . SER A 1 86 ? 15.700 7.215 -10.328 1.00 75.44 86 SER A N 1
ATOM 692 C CA . SER A 1 86 ? 14.640 7.989 -9.678 1.00 75.44 86 SER A CA 1
ATOM 693 C C . SER A 1 86 ? 13.427 7.126 -9.336 1.00 75.44 86 SER A C 1
ATOM 695 O O . SER A 1 86 ? 12.902 7.234 -8.230 1.00 75.44 86 SER A O 1
ATOM 697 N N . GLU A 1 87 ? 12.997 6.260 -10.251 1.00 76.88 87 GLU A N 1
ATOM 698 C CA . GLU A 1 87 ? 11.857 5.361 -10.038 1.00 76.88 87 GLU A CA 1
ATOM 699 C C . GLU A 1 87 ? 12.177 4.308 -8.980 1.00 76.88 87 GLU A C 1
ATOM 701 O O . GLU A 1 87 ? 11.363 4.086 -8.090 1.00 76.88 87 GLU A O 1
ATOM 706 N N . LYS A 1 88 ? 13.395 3.749 -8.974 1.00 78.69 88 LYS A N 1
ATOM 707 C CA . LYS A 1 88 ? 13.857 2.842 -7.905 1.00 78.69 88 LYS A CA 1
ATOM 708 C C . LYS A 1 88 ? 13.840 3.510 -6.536 1.00 78.69 88 LYS A C 1
ATOM 710 O O . LYS A 1 88 ? 13.510 2.891 -5.526 1.00 78.69 88 LYS A O 1
ATOM 715 N N . LYS A 1 89 ? 14.237 4.785 -6.477 1.00 83.25 89 LYS A N 1
ATOM 716 C CA . LYS A 1 89 ? 14.230 5.558 -5.232 1.00 83.25 89 LYS A CA 1
ATOM 717 C C . LYS A 1 89 ? 12.805 5.817 -4.747 1.00 83.25 89 LYS A C 1
ATOM 719 O O . LYS A 1 89 ? 12.564 5.700 -3.548 1.00 83.25 89 LYS A O 1
ATOM 724 N N . GLU A 1 90 ? 11.885 6.147 -5.650 1.00 81.12 90 GLU A N 1
ATOM 725 C CA . GLU A 1 90 ? 10.473 6.315 -5.298 1.00 81.12 90 GLU A CA 1
ATOM 726 C C . GLU A 1 90 ? 9.845 4.978 -4.887 1.00 81.12 90 GLU A C 1
ATOM 728 O O . GLU A 1 90 ? 9.185 4.932 -3.857 1.00 81.12 90 GLU A O 1
ATOM 733 N N . LEU A 1 91 ? 10.136 3.876 -5.585 1.00 83.56 91 LEU A N 1
ATOM 734 C CA . LEU A 1 91 ? 9.675 2.535 -5.213 1.00 83.56 91 LEU A CA 1
ATOM 735 C C . LEU A 1 91 ? 10.117 2.162 -3.794 1.00 83.56 91 LEU A C 1
ATOM 737 O O . LEU A 1 91 ? 9.283 1.811 -2.969 1.00 83.56 91 LEU A O 1
ATOM 741 N N . LYS A 1 92 ? 11.400 2.344 -3.455 1.00 86.56 92 LYS A N 1
ATOM 742 C CA . LYS A 1 92 ? 11.904 2.108 -2.087 1.00 86.56 92 LYS A CA 1
ATOM 743 C C . LYS A 1 92 ? 11.216 2.979 -1.037 1.00 86.56 92 LYS A C 1
ATOM 745 O O . LYS A 1 92 ? 11.021 2.558 0.105 1.00 86.56 92 LYS A O 1
ATOM 750 N N . LYS A 1 93 ? 10.873 4.215 -1.402 1.00 86.88 93 LYS A N 1
ATOM 751 C CA . LYS A 1 93 ? 10.138 5.126 -0.524 1.00 86.88 93 LYS A CA 1
ATOM 752 C C . LYS A 1 93 ? 8.715 4.611 -0.294 1.00 86.88 93 LYS A C 1
ATOM 754 O O . LYS A 1 93 ? 8.291 4.526 0.852 1.00 86.88 93 LYS A O 1
ATOM 759 N N . LEU A 1 94 ? 8.024 4.203 -1.355 1.00 87.94 94 LEU A N 1
ATOM 760 C CA . LEU A 1 94 ? 6.688 3.609 -1.295 1.00 87.94 94 LEU A CA 1
ATOM 761 C C . LEU A 1 94 ? 6.672 2.286 -0.509 1.00 87.94 94 LEU A C 1
ATOM 763 O O . LEU A 1 94 ? 5.753 2.051 0.273 1.00 87.94 94 LEU A O 1
ATOM 767 N N . GLU A 1 95 ? 7.703 1.448 -0.641 1.00 87.56 95 GLU A N 1
ATOM 768 C CA . GLU A 1 95 ? 7.893 0.245 0.183 1.00 87.56 95 GLU A CA 1
ATOM 769 C C . GLU A 1 95 ? 8.031 0.593 1.669 1.00 87.56 95 GLU A C 1
ATOM 771 O O . GLU A 1 95 ? 7.393 -0.033 2.515 1.00 87.56 95 GLU A O 1
ATOM 776 N N . SER A 1 96 ? 8.825 1.615 1.993 1.00 88.19 96 SER A N 1
ATOM 777 C CA . SER A 1 96 ? 9.007 2.069 3.377 1.00 88.19 96 SER A CA 1
ATOM 778 C C . SER A 1 96 ? 7.696 2.596 3.969 1.00 88.19 96 SER A C 1
ATOM 780 O O . SER A 1 96 ? 7.311 2.201 5.067 1.00 88.19 96 SER A O 1
ATOM 782 N N . GLU A 1 97 ? 6.970 3.426 3.216 1.00 88.00 97 GLU A N 1
ATOM 783 C CA . GLU A 1 97 ? 5.665 3.960 3.622 1.00 88.00 97 GLU A CA 1
ATOM 784 C C . GLU A 1 97 ? 4.609 2.849 3.786 1.00 88.00 97 GLU A C 1
ATOM 786 O O . GLU A 1 97 ? 3.790 2.909 4.705 1.00 88.00 97 GLU A O 1
ATOM 791 N N . LYS A 1 98 ? 4.653 1.794 2.957 1.00 89.12 98 LYS A N 1
ATOM 792 C CA . LYS A 1 98 ? 3.810 0.593 3.110 1.00 89.12 98 LYS A CA 1
ATOM 793 C C . LYS A 1 98 ? 4.081 -0.120 4.431 1.00 89.12 98 LYS A C 1
ATOM 795 O O . LYS A 1 98 ? 3.142 -0.509 5.118 1.00 89.12 98 LYS A O 1
ATOM 800 N N . GLU A 1 99 ? 5.348 -0.311 4.794 1.00 89.75 99 GLU A N 1
ATOM 801 C CA . GLU A 1 99 ? 5.715 -0.964 6.057 1.00 89.75 99 GLU A CA 1
ATOM 802 C C . GLU A 1 99 ? 5.314 -0.129 7.280 1.00 89.75 99 GLU A C 1
ATOM 804 O O . GLU A 1 99 ? 4.870 -0.686 8.286 1.00 89.75 99 GLU A O 1
ATOM 809 N N . GLU A 1 100 ? 5.413 1.198 7.200 1.00 88.75 100 GLU A N 1
ATOM 810 C CA . GLU A 1 100 ? 4.879 2.097 8.231 1.00 88.75 100 GLU A CA 1
ATOM 811 C C . GLU A 1 100 ? 3.358 1.974 8.346 1.00 88.75 100 GLU A C 1
ATOM 813 O O . GLU A 1 100 ? 2.838 1.737 9.435 1.00 88.75 100 GLU A O 1
ATOM 818 N N . LEU A 1 101 ? 2.639 2.037 7.222 1.00 88.44 101 LEU A N 1
ATOM 819 C CA . LEU A 1 101 ? 1.185 1.891 7.208 1.00 88.44 101 LEU A CA 1
ATOM 820 C C . LEU A 1 101 ? 0.745 0.527 7.762 1.00 88.44 101 LEU A C 1
ATOM 822 O O . LEU A 1 101 ? -0.201 0.457 8.543 1.00 88.44 101 LEU A O 1
ATOM 826 N N . LYS A 1 102 ? 1.465 -0.552 7.431 1.00 88.94 102 LYS A N 1
ATOM 827 C CA . LYS A 1 102 ? 1.218 -1.899 7.964 1.00 88.94 102 LYS A CA 1
ATOM 828 C C . LYS A 1 102 ? 1.382 -1.961 9.483 1.00 88.94 102 LYS A C 1
ATOM 830 O O . LYS A 1 102 ? 0.602 -2.639 10.153 1.00 88.94 102 LYS A O 1
ATOM 835 N N . LYS A 1 103 ? 2.378 -1.270 10.043 1.00 89.50 103 LYS A N 1
ATOM 836 C CA . LYS A 1 103 ? 2.535 -1.156 11.502 1.00 89.50 103 LYS A CA 1
ATOM 837 C C . LYS A 1 103 ? 1.361 -0.405 12.116 1.00 89.50 103 LYS A C 1
ATOM 839 O O . LYS A 1 103 ? 0.783 -0.903 13.074 1.00 89.50 103 LYS A O 1
ATOM 844 N N . ASP A 1 104 ? 0.955 0.711 11.521 1.00 87.88 104 ASP A N 1
ATOM 845 C CA . ASP A 1 104 ? -0.149 1.526 12.034 1.00 87.88 104 ASP A CA 1
ATOM 846 C C . ASP A 1 104 ? -1.497 0.792 11.989 1.00 87.88 104 ASP A C 1
ATOM 848 O O . ASP A 1 104 ? -2.295 0.905 12.923 1.00 87.88 104 ASP A O 1
ATOM 852 N N . ILE A 1 105 ? -1.739 -0.012 10.948 1.00 87.62 105 ILE A N 1
ATOM 853 C CA . ILE A 1 105 ? -2.898 -0.914 10.858 1.00 87.62 105 ILE A CA 1
ATOM 854 C C . ILE A 1 105 ? -2.867 -1.927 12.010 1.00 87.62 105 ILE A C 1
ATOM 856 O O . ILE A 1 105 ? -3.854 -2.053 12.733 1.00 87.62 105 ILE A O 1
ATOM 860 N N . LYS A 1 106 ? -1.724 -2.590 12.241 1.00 89.25 106 LYS A N 1
ATOM 861 C CA . LYS A 1 106 ? -1.548 -3.568 13.333 1.00 89.25 106 LYS A CA 1
ATOM 862 C C . LYS A 1 106 ? -1.625 -2.964 14.731 1.00 89.25 106 LYS A C 1
ATOM 864 O O . LYS A 1 106 ? -1.976 -3.643 15.691 1.00 89.25 106 LYS A O 1
ATOM 869 N N . GLU A 1 107 ? -1.213 -1.716 14.898 1.00 89.06 107 GLU A N 1
ATOM 870 C CA . GLU A 1 107 ? -1.395 -1.005 16.161 1.00 89.06 107 GLU A CA 1
ATOM 871 C C . GLU A 1 107 ? -2.861 -0.641 16.368 1.00 89.06 107 GLU A C 1
ATOM 873 O O . GLU A 1 107 ? -3.365 -0.742 17.484 1.00 89.06 107 GLU A O 1
ATOM 878 N N . THR A 1 108 ? -3.555 -0.273 15.293 1.00 86.81 108 THR A N 1
ATOM 879 C CA . THR A 1 108 ? -4.978 0.068 15.316 1.00 86.81 108 THR A CA 1
ATOM 880 C C . THR A 1 108 ? -5.855 -1.155 15.593 1.00 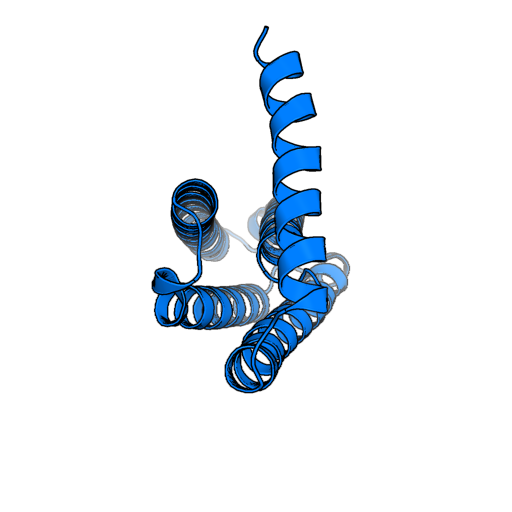86.81 108 THR A C 1
ATOM 882 O O . THR A 1 108 ? -6.805 -1.029 16.362 1.00 86.81 108 THR A O 1
ATOM 885 N N . SER A 1 109 ? -5.502 -2.342 15.085 1.00 85.44 109 SER A N 1
ATOM 886 C CA . SER A 1 109 ? -6.225 -3.593 15.373 1.00 85.44 109 SER A CA 1
ATOM 887 C C . SER A 1 109 ? -6.124 -4.051 16.832 1.00 85.44 109 SER A C 1
ATOM 889 O O . SER A 1 109 ? -6.979 -4.791 17.309 1.00 85.44 109 SER A O 1
ATOM 891 N N . LYS A 1 110 ? -5.124 -3.566 17.580 1.00 89.94 110 LYS A N 1
ATOM 892 C CA . LYS A 1 110 ? -4.989 -3.805 19.029 1.00 89.94 110 LYS A CA 1
ATOM 893 C C . LYS A 1 110 ? -5.824 -2.854 19.889 1.00 89.94 110 LYS A C 1
ATOM 895 O O . LYS A 1 110 ? -5.864 -3.026 21.107 1.00 89.94 110 LYS A O 1
ATOM 900 N N . LEU A 1 111 ? -6.420 -1.819 19.298 1.00 87.81 111 LEU A N 1
ATOM 901 C CA . LEU A 1 111 ? -7.255 -0.859 20.017 1.00 87.81 111 LEU A CA 1
ATOM 902 C C . LEU A 1 111 ? -8.691 -1.370 20.149 1.00 87.81 111 LEU A C 1
ATOM 904 O O . LEU A 1 111 ? -9.139 -2.253 19.427 1.00 87.81 111 LEU A O 1
ATOM 908 N N . ASP A 1 112 ? -9.443 -0.744 21.052 1.00 89.06 112 ASP A N 1
ATOM 909 C CA . ASP A 1 112 ? -10.886 -0.944 21.141 1.00 89.06 112 ASP A CA 1
ATOM 910 C C . ASP A 1 112 ? -11.559 -0.581 19.804 1.00 89.06 112 ASP A C 1
ATOM 912 O O . ASP A 1 112 ? -11.207 0.438 19.202 1.00 89.06 112 ASP A O 1
ATOM 916 N N . GLN A 1 113 ? -12.581 -1.341 19.386 1.00 83.50 113 GLN A N 1
ATOM 917 C CA . GLN A 1 113 ? -13.264 -1.169 18.091 1.00 83.50 113 GLN A CA 1
ATOM 918 C C . GLN A 1 113 ? -13.619 0.293 17.784 1.00 83.50 113 GLN A C 1
ATOM 920 O O . GLN A 1 113 ? -13.376 0.770 16.687 1.00 83.50 113 GLN A O 1
ATOM 925 N N . LYS A 1 114 ? -14.116 1.045 18.775 1.00 85.62 114 LYS A N 1
ATOM 926 C CA . LYS A 1 114 ? -14.469 2.462 18.603 1.00 85.62 114 LYS A CA 1
ATOM 927 C C . LYS A 1 114 ? -13.270 3.329 18.187 1.00 85.62 114 LYS A C 1
ATOM 929 O O . LYS A 1 114 ? -13.401 4.176 17.312 1.00 85.62 114 LYS A O 1
ATOM 934 N N . LYS A 1 115 ? -12.101 3.118 18.800 1.00 85.38 115 LYS A N 1
ATOM 935 C CA . LYS A 1 115 ? -10.866 3.844 18.458 1.00 85.38 115 LYS A CA 1
ATOM 936 C C . LYS A 1 115 ? -10.304 3.375 17.117 1.00 85.38 115 LYS A C 1
ATOM 938 O O . LYS A 1 115 ? -9.727 4.179 16.387 1.00 85.38 115 LYS A O 1
ATOM 943 N N . ALA A 1 116 ? -10.464 2.091 16.800 1.00 85.69 116 ALA A N 1
ATOM 944 C CA . ALA A 1 116 ? -10.086 1.544 15.504 1.00 85.69 116 ALA A CA 1
ATOM 945 C C . ALA A 1 116 ? -10.933 2.152 14.376 1.00 85.69 116 ALA A C 1
ATOM 947 O O . ALA A 1 116 ? -10.387 2.610 13.374 1.00 85.69 116 ALA A O 1
ATOM 948 N N . ASP A 1 117 ? -12.243 2.271 14.588 1.00 85.12 117 ASP A N 1
ATOM 949 C CA . ASP A 1 117 ? -13.181 2.909 13.664 1.00 85.12 117 ASP A CA 1
ATOM 950 C C . ASP A 1 117 ? -12.845 4.397 13.462 1.00 85.12 117 ASP A C 1
ATOM 952 O O . ASP A 1 117 ? -12.809 4.867 12.327 1.00 85.12 117 ASP A O 1
ATOM 956 N N . GLU A 1 118 ? -12.509 5.133 14.528 1.00 85.25 118 GLU A N 1
ATOM 957 C CA . GLU A 1 118 ? -12.071 6.538 14.439 1.00 85.25 118 GLU A CA 1
ATOM 958 C C . GLU A 1 118 ? -10.782 6.703 13.613 1.00 85.25 118 GLU A C 1
ATOM 960 O O . GLU A 1 118 ? -10.648 7.657 12.843 1.00 85.25 118 GLU A O 1
ATOM 965 N N . LYS A 1 119 ? -9.835 5.765 13.740 1.00 84.62 119 LYS A N 1
ATOM 966 C CA . LYS A 1 119 ? -8.575 5.775 12.981 1.00 84.62 119 LYS A CA 1
ATOM 967 C C . LYS A 1 119 ? -8.707 5.222 11.562 1.00 84.62 119 LYS A C 1
ATOM 969 O O . LYS A 1 119 ? -7.883 5.574 10.716 1.00 84.62 119 LYS A O 1
ATOM 974 N N . SER A 1 120 ? -9.728 4.410 11.286 1.00 83.25 120 SER A N 1
ATOM 975 C CA . SER A 1 120 ? -9.928 3.731 9.997 1.00 83.25 120 SER A CA 1
ATOM 976 C C . SER A 1 120 ? -9.926 4.701 8.816 1.00 83.25 120 SER A C 1
ATOM 978 O O . SER A 1 120 ? -9.257 4.452 7.817 1.00 83.25 120 SER A O 1
ATOM 980 N N . LYS A 1 121 ? -10.562 5.867 8.973 1.00 82.94 121 LYS A N 1
ATOM 981 C CA . LYS A 1 121 ? -10.592 6.926 7.958 1.00 82.94 121 LYS A CA 1
ATOM 982 C C . LYS A 1 121 ? -9.192 7.408 7.568 1.00 82.94 121 LYS A C 1
ATOM 984 O O . LYS A 1 121 ? -8.850 7.457 6.395 1.00 82.94 121 LYS A O 1
ATOM 989 N N . SER A 1 122 ? -8.350 7.698 8.560 1.00 84.12 122 SER A N 1
ATOM 990 C CA . SER A 1 122 ? -6.966 8.132 8.319 1.00 84.12 122 SER A CA 1
ATOM 991 C C . SER A 1 122 ? -6.132 7.035 7.649 1.00 84.12 122 SER A C 1
ATOM 993 O O . SER A 1 122 ? -5.330 7.312 6.756 1.00 84.12 122 SER A O 1
ATOM 995 N N . LEU A 1 123 ? -6.341 5.773 8.038 1.00 87.06 123 LEU A N 1
ATOM 996 C CA . LEU A 1 123 ? -5.684 4.632 7.397 1.00 87.06 123 LEU A CA 1
ATOM 997 C C . LEU A 1 123 ? -6.142 4.453 5.945 1.00 87.06 123 LEU A C 1
ATOM 999 O O . LEU A 1 123 ? -5.310 4.164 5.089 1.00 87.06 123 LEU A O 1
ATOM 1003 N N . ASN A 1 124 ? -7.425 4.676 5.654 1.00 84.75 124 ASN A N 1
ATOM 1004 C CA . ASN A 1 124 ? -7.975 4.626 4.300 1.00 84.75 124 ASN A CA 1
ATOM 1005 C C . ASN A 1 124 ? -7.392 5.718 3.412 1.00 84.75 124 ASN A C 1
ATOM 1007 O O . ASN A 1 124 ? -6.950 5.416 2.308 1.00 84.75 124 ASN A O 1
ATOM 1011 N N . ASP A 1 125 ? -7.334 6.955 3.904 1.00 85.06 125 ASP A N 1
ATOM 1012 C CA . ASP A 1 125 ? -6.761 8.082 3.164 1.00 85.06 125 ASP A CA 1
ATOM 1013 C C . ASP A 1 125 ? -5.285 7.824 2.822 1.00 85.06 125 ASP A C 1
ATOM 1015 O O . ASP A 1 125 ? -4.846 8.041 1.691 1.00 85.06 125 ASP A O 1
ATOM 1019 N N . ARG A 1 126 ? -4.516 7.295 3.782 1.00 85.31 126 ARG A N 1
ATOM 1020 C CA . ARG A 1 126 ? -3.104 6.935 3.578 1.00 85.31 126 ARG A CA 1
ATOM 1021 C C . ARG A 1 126 ? -2.932 5.763 2.623 1.00 85.31 126 ARG A C 1
ATOM 1023 O O . ARG A 1 126 ? -2.042 5.799 1.779 1.00 85.31 126 ARG A O 1
ATOM 1030 N N . LEU A 1 127 ? -3.777 4.740 2.739 1.00 85.25 127 LEU A N 1
ATOM 1031 C CA . LEU A 1 127 ? -3.788 3.613 1.812 1.00 85.25 127 LEU A CA 1
ATOM 1032 C C . LEU A 1 127 ? -4.119 4.082 0.394 1.00 85.25 127 LEU A C 1
ATOM 1034 O O . LEU A 1 127 ? -3.454 3.679 -0.555 1.00 85.25 127 LEU A O 1
ATOM 1038 N N . TYR A 1 128 ? -5.106 4.964 0.253 1.00 86.06 128 TYR A N 1
ATOM 1039 C CA . TYR A 1 128 ? -5.496 5.540 -1.026 1.00 86.06 128 TYR A CA 1
ATOM 1040 C C . TYR A 1 128 ? -4.358 6.339 -1.660 1.00 86.06 128 TYR A C 1
ATOM 1042 O O . TYR A 1 128 ? -4.061 6.136 -2.837 1.00 86.06 128 TYR A O 1
ATOM 1050 N N . ASP A 1 129 ? -3.684 7.201 -0.895 1.00 85.81 129 ASP A N 1
ATOM 1051 C CA . ASP A 1 129 ? -2.533 7.960 -1.396 1.00 85.81 129 ASP A CA 1
ATOM 1052 C C . ASP A 1 129 ? -1.397 7.029 -1.845 1.00 85.81 129 ASP A C 1
ATOM 1054 O O . ASP A 1 129 ? -0.850 7.195 -2.939 1.00 85.81 129 ASP A O 1
ATOM 1058 N N . LEU A 1 130 ? -1.105 5.995 -1.051 1.00 86.44 130 LEU A N 1
ATOM 1059 C CA . LEU A 1 130 ? -0.069 5.010 -1.349 1.00 86.44 130 LEU A CA 1
ATOM 1060 C C . LEU A 1 130 ? -0.369 4.230 -2.637 1.00 86.44 130 LEU A C 1
ATOM 1062 O O . LEU A 1 130 ? 0.496 4.115 -3.509 1.00 86.44 130 LEU A O 1
ATOM 1066 N N . VAL A 1 131 ? -1.600 3.736 -2.791 1.00 85.94 131 VAL A N 1
ATOM 1067 C CA . VAL A 1 131 ? -2.042 3.036 -4.007 1.00 85.94 131 VAL A CA 1
ATOM 1068 C C . VAL A 1 131 ? -1.999 3.972 -5.207 1.00 85.94 131 VAL A C 1
ATOM 1070 O O . VAL A 1 131 ? -1.442 3.614 -6.238 1.00 85.94 131 VAL A O 1
ATOM 1073 N N . LYS A 1 132 ? -2.497 5.201 -5.070 1.00 84.69 132 LYS A N 1
ATOM 1074 C CA . LYS A 1 132 ? -2.504 6.183 -6.157 1.00 84.69 132 LYS A CA 1
ATOM 1075 C C . LYS A 1 132 ? -1.098 6.560 -6.612 1.00 84.69 132 LYS A C 1
ATOM 1077 O O . LYS A 1 132 ? -0.854 6.734 -7.803 1.00 84.69 132 LYS A O 1
ATOM 1082 N N . ARG A 1 133 ? -0.148 6.706 -5.688 1.00 83.38 133 ARG A N 1
ATOM 1083 C CA . ARG A 1 133 ? 1.261 6.960 -6.027 1.00 83.38 133 ARG A CA 1
ATOM 1084 C C . ARG A 1 133 ? 1.916 5.751 -6.681 1.00 83.38 133 ARG A C 1
ATOM 1086 O O . ARG A 1 133 ? 2.684 5.936 -7.619 1.00 83.38 133 ARG A O 1
ATOM 1093 N N . THR A 1 134 ? 1.565 4.547 -6.239 1.00 82.56 134 THR A N 1
ATOM 1094 C CA . THR A 1 134 ? 1.986 3.293 -6.876 1.00 82.56 134 THR A CA 1
ATOM 1095 C C . THR A 1 134 ? 1.458 3.199 -8.306 1.00 82.56 134 THR A C 1
ATOM 1097 O O . THR A 1 134 ? 2.223 2.922 -9.222 1.00 82.56 134 THR A O 1
ATOM 1100 N N . GLU A 1 135 ? 0.184 3.517 -8.525 1.00 81.31 135 GLU A N 1
ATOM 1101 C CA . GLU A 1 135 ? -0.439 3.574 -9.850 1.00 81.31 135 GLU A CA 1
ATOM 1102 C C . GLU A 1 135 ? 0.212 4.644 -10.737 1.00 81.31 135 GLU A C 1
ATOM 1104 O O . GLU A 1 135 ? 0.541 4.379 -11.884 1.00 81.31 135 GLU A O 1
ATOM 1109 N N . ASN A 1 136 ? 0.510 5.832 -10.209 1.00 81.62 136 ASN A N 1
ATOM 1110 C CA . ASN A 1 136 ? 1.213 6.864 -10.980 1.00 81.62 136 ASN A CA 1
ATOM 1111 C C . ASN A 1 136 ? 2.651 6.470 -11.363 1.00 81.62 136 ASN A C 1
ATOM 1113 O O . ASN A 1 136 ? 3.179 6.976 -12.358 1.00 81.62 136 ASN A O 1
ATOM 1117 N N . LEU A 1 137 ? 3.298 5.631 -10.547 1.00 78.75 137 LEU A N 1
ATOM 1118 C CA . LEU A 1 137 ? 4.652 5.139 -10.790 1.00 78.75 137 LEU A CA 1
ATOM 1119 C C . LEU A 1 137 ? 4.659 3.966 -11.781 1.00 78.75 137 LEU A C 1
ATOM 1121 O O . LEU A 1 137 ? 5.513 3.938 -12.659 1.00 78.75 137 LEU A O 1
ATOM 1125 N N . LEU A 1 138 ? 3.728 3.019 -11.636 1.00 76.12 138 LEU A N 1
ATOM 1126 C CA . LEU A 1 138 ? 3.767 1.704 -12.294 1.00 76.12 138 LEU A CA 1
ATOM 1127 C C . LEU A 1 138 ? 2.613 1.445 -13.275 1.00 76.12 138 LEU A C 1
ATOM 1129 O O . LEU A 1 138 ? 2.703 0.547 -14.102 1.00 76.12 138 LEU A O 1
ATOM 1133 N N . GLY A 1 139 ? 1.522 2.200 -13.178 1.00 65.44 139 GLY A N 1
ATOM 1134 C CA . GLY A 1 139 ? 0.315 2.080 -14.002 1.00 65.44 139 GLY A CA 1
ATOM 1135 C C . GLY A 1 139 ? 0.301 2.989 -15.232 1.00 65.44 139 GLY A C 1
ATOM 1136 O O . GLY A 1 139 ? -0.763 3.212 -15.804 1.00 65.44 139 GLY A O 1
ATOM 1137 N N . LYS A 1 140 ? 1.449 3.549 -15.633 1.00 55.34 140 LYS A N 1
ATOM 1138 C CA . LYS A 1 140 ? 1.562 4.298 -16.889 1.00 55.34 140 LYS A CA 1
ATOM 1139 C C . LYS A 1 140 ? 1.502 3.334 -18.076 1.00 55.34 140 LYS A C 1
ATOM 1141 O O . LYS A 1 140 ? 2.493 2.673 -18.371 1.00 55.34 140 LYS A O 1
ATOM 1146 N N . GLU A 1 141 ? 0.344 3.286 -18.729 1.00 44.06 141 GLU A N 1
ATOM 1147 C CA . GLU A 1 141 ? 0.213 2.902 -20.143 1.00 44.06 141 GLU A CA 1
ATOM 1148 C C . GLU A 1 141 ? 0.672 4.046 -21.060 1.00 44.06 141 GLU A C 1
ATOM 1150 O O . GLU A 1 141 ? 0.359 5.223 -20.749 1.00 44.06 141 GLU A O 1
#

pLDDT: mean 74.47, std 15.09, range [33.5, 90.69]

Radius of gyration: 17.21 Å; chains: 1; bounding box: 37×36×52 Å

Secondary structure (DSSP, 8-state):
-HHHHHHHHHHHHHHHHHHHHHH--HHHHHHHHHHHHHHHHHHHHHHHHHHGGGT---HHHHHHHHHHHHHHHHHHHHTGGGS-HHHHHHHHHHHHHHHHHHHHHHHHTTS-HHHHHHHHHHHHHHHHHHHHHHHHHH---

Foldseek 3Di:
DVVVVVVVVVVVVVVVVVVCVVVPDPVVVVLLVQLQVLLVVLVVLLVVLVVCLVPFQDLVSVVVSLVSLVVNLVSVVVVVVVDDPVLVVVSVVLVVLSVVLNVVSVVLVPDDRVSSSVCSVVSSVSSVVSSVSSCVSSVDD